Protein AF-0000000076748368 (afdb_homodimer)

Sequence (148 aa):
MGSDLGFSFEENRAELRILRNGKIVTILRGKQASEFVSKVSALSNHDQQQLMARVTGNYKRGNERLAKKHRKYRMGSDLGFSFEENRAELRILRNGKIVTILRGKQASEFVSKVSALSNHDQQQLMARVTGNYKRGNERLAKKHRKYR

Organism: NCBI:txid190893

Secondary structure (DSSP, 8-state):
------EEEEEE--EEEEEETTEEEEEE-HHHHHHHHHHHHTS-HHHHHHHHHHHHT------TTTTSTTTTT-/-----SEEEEEE--EEEEEETTEEEEEE-HHHHHHHHHHHHTS-HHHHHHHHHHHHT------TTTTSTTSS--

Foldseek 3Di:
DPDPPVDDDDDDFDWDFDDDPRHGQDIDHDPRRVVLVVVLVPDDPVVNVQVSCVVSVVHDPPPPDVVPPPPPPD/DPDPPVDDDDDDFDWDFDDDPRHGQDIDHDPRRVVLCVVLVPDDPVVNVQVSCVVSVNHDPPPPDVVPPPPPPD

Radius of gyration: 26.87 Å; Cα contacts (8 Å, |Δi|>4): 168; chains: 2; bounding box: 28×110×42 Å

Nearest PDB structures (foldseek):
  4gip-assembly1_F  TM=3.182E-01  e=3.360E+00  Simian virus 5 (strain W3)
  5hr1-assembly7_G  TM=4.303E-01  e=7.119E+00  Escherichia coli O157:H7
  4gip-assembly1_F  TM=3.236E-01  e=5.804E+00  Simian virus 5 (strain W3)

Structure (mmCIF, N/CA/C/O backbone):
data_AF-0000000076748368-model_v1
#
loop_
_entity.id
_entity.type
_entity.pdbx_description
1 polymer 'Uncharacterized protein'
#
loop_
_atom_site.group_PDB
_atom_site.id
_atom_site.type_symbol
_atom_site.label_atom_id
_atom_site.label_alt_id
_atom_site.label_comp_id
_atom_site.label_asym_id
_atom_site.label_entity_id
_atom_site.label_seq_id
_atom_site.pdbx_PDB_ins_code
_atom_site.Cartn_x
_atom_site.Cartn_y
_atom_site.Cartn_z
_atom_site.occupancy
_atom_site.B_iso_or_equiv
_atom_site.auth_seq_id
_atom_site.auth_comp_id
_atom_site.auth_asym_id
_atom_site.auth_atom_id
_atom_site.pdbx_PDB_model_num
ATOM 1 N N . MET A 1 1 ? -6.824 28.266 20.078 1 46.62 1 MET A N 1
ATOM 2 C CA . MET A 1 1 ? -7.262 26.953 19.578 1 46.62 1 MET A CA 1
ATOM 3 C C . MET A 1 1 ? -6.77 26.719 18.156 1 46.62 1 MET A C 1
ATOM 5 O O . MET A 1 1 ? -7.043 27.531 17.266 1 46.62 1 MET A O 1
ATOM 9 N N . GLY A 1 2 ? -5.582 26.172 18.016 1 56.09 2 GLY A N 1
ATOM 10 C CA . GLY A 1 2 ? -4.926 26.188 16.719 1 56.09 2 GLY A CA 1
ATOM 11 C C . GLY A 1 2 ? -5.801 25.656 15.594 1 56.09 2 GLY A C 1
ATOM 12 O O . GLY A 1 2 ? -6.602 24.734 15.812 1 56.09 2 GLY A O 1
ATOM 13 N N . SER A 1 3 ? -6.223 26.453 14.688 1 66.19 3 SER A N 1
ATOM 14 C CA . SER A 1 3 ? -7.246 26.281 13.656 1 66.19 3 SER A CA 1
ATOM 15 C C . SER A 1 3 ? -7.039 24.984 12.883 1 66.19 3 SER A C 1
ATOM 17 O O . SER A 1 3 ? -5.926 24.688 12.445 1 66.19 3 SER A O 1
ATOM 19 N N . ASP A 1 4 ? -7.844 24 13.211 1 85.62 4 ASP A N 1
ATOM 20 C CA . ASP A 1 4 ? -7.965 22.797 12.391 1 85.62 4 ASP A CA 1
ATOM 21 C C . ASP A 1 4 ? -8.109 23.156 10.914 1 85.62 4 ASP A C 1
ATOM 23 O O . ASP A 1 4 ? -9.086 23.781 10.516 1 85.62 4 ASP A O 1
ATOM 27 N N . LEU A 1 5 ? -7.121 23.062 10.141 1 92.12 5 LEU A N 1
ATOM 28 C CA . LEU A 1 5 ? -7.039 23.406 8.719 1 92.12 5 LEU A CA 1
ATOM 29 C C . LEU A 1 5 ? -7.785 22.375 7.871 1 92.12 5 LEU A C 1
ATOM 31 O O . LEU A 1 5 ? -7.906 22.547 6.656 1 92.12 5 LEU A O 1
ATOM 35 N N . GLY A 1 6 ? -8.336 21.297 8.594 1 96.19 6 GLY A N 1
ATOM 36 C CA . GLY A 1 6 ? -9.156 20.328 7.891 1 96.19 6 GLY A CA 1
ATOM 37 C C . GLY A 1 6 ? -8.344 19.203 7.277 1 96.19 6 GLY A C 1
ATOM 38 O O . GLY A 1 6 ? -8.891 18.359 6.562 1 96.19 6 GLY A O 1
ATOM 39 N N . PHE A 1 7 ? -7.012 19.234 7.641 1 97.81 7 PHE A N 1
ATOM 40 C CA . PHE A 1 7 ? -6.168 18.219 7.023 1 97.81 7 PHE A CA 1
ATOM 41 C C . PHE A 1 7 ? -6.246 16.906 7.793 1 97.81 7 PHE A C 1
ATOM 43 O O . PHE A 1 7 ? -6.383 16.906 9.016 1 97.81 7 PHE A O 1
ATOM 50 N N . SER A 1 8 ? -6.219 15.852 7.102 1 97.75 8 SER A N 1
ATOM 51 C CA . SER A 1 8 ? -6.043 14.492 7.605 1 97.75 8 SER A CA 1
ATOM 52 C C . SER A 1 8 ? -5.207 13.648 6.648 1 97.75 8 SER A C 1
ATOM 54 O O . SER A 1 8 ? -4.781 14.133 5.598 1 97.75 8 SER A O 1
ATOM 56 N N . PHE A 1 9 ? -4.84 12.477 6.996 1 98.06 9 PHE A N 1
ATOM 57 C CA . PHE A 1 9 ? -4.148 11.594 6.066 1 98.06 9 PHE A CA 1
ATOM 58 C C . PHE A 1 9 ? -4.559 10.148 6.289 1 98.06 9 PHE A C 1
ATOM 60 O O . PHE A 1 9 ? -4.996 9.781 7.383 1 98.06 9 PHE A O 1
ATOM 67 N N . GLU A 1 10 ? -4.496 9.336 5.227 1 97.75 10 GLU A N 1
ATOM 68 C CA . GLU A 1 10 ? -4.77 7.898 5.215 1 97.75 10 GLU A CA 1
ATOM 69 C C . GLU A 1 10 ? -3.566 7.113 4.699 1 97.75 10 GLU A C 1
ATOM 71 O O . GLU A 1 10 ? -2.979 7.473 3.676 1 97.75 10 GLU A O 1
ATOM 76 N N . GLU A 1 11 ? -3.225 6.156 5.527 1 96.44 11 GLU A N 1
ATOM 77 C CA . GLU A 1 11 ? -2.143 5.27 5.105 1 96.44 11 GLU A CA 1
ATOM 78 C C . GLU A 1 11 ? -2.688 3.992 4.477 1 96.44 11 GLU A C 1
ATOM 80 O O . GLU A 1 11 ? -3.455 3.262 5.109 1 96.44 11 GLU A O 1
ATOM 85 N N . ASN A 1 12 ? -2.307 3.801 3.174 1 95.19 12 ASN A N 1
ATOM 86 C CA . ASN A 1 12 ? -2.557 2.518 2.525 1 95.19 12 ASN A CA 1
ATOM 87 C C . ASN A 1 12 ? -1.294 1.661 2.475 1 95.19 12 ASN A C 1
ATOM 89 O O . ASN A 1 12 ? -0.345 1.988 1.76 1 95.19 12 ASN A O 1
ATOM 93 N N . ARG A 1 13 ? -1.359 0.622 3.154 1 94.06 13 ARG A N 1
ATOM 94 C CA . ARG A 1 13 ? -0.205 -0.269 3.219 1 94.06 13 ARG A CA 1
ATOM 95 C C . ARG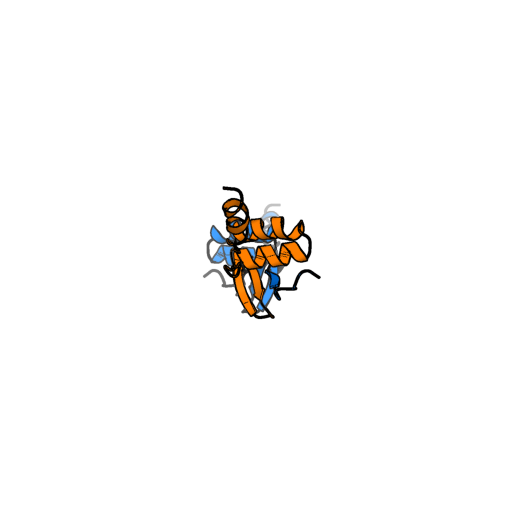 A 1 13 ? -0.084 -1.103 1.948 1 94.06 13 ARG A C 1
ATOM 97 O O . ARG A 1 13 ? -1.091 -1.436 1.319 1 94.06 13 ARG A O 1
ATOM 104 N N . ALA A 1 14 ? 1.197 -1.322 1.615 1 95.56 14 ALA A N 1
ATOM 105 C CA . ALA A 1 14 ? 1.444 -2.18 0.458 1 95.56 14 ALA A CA 1
ATOM 106 C C . ALA A 1 14 ? 0.928 -3.594 0.705 1 95.56 14 ALA A C 1
ATOM 108 O O . ALA A 1 14 ? 1.074 -4.133 1.804 1 95.56 14 ALA A O 1
ATOM 109 N N . GLU A 1 15 ? 0.273 -4.121 -0.288 1 97.06 15 GLU A N 1
ATOM 110 C CA . GLU A 1 15 ? -0.13 -5.52 -0.189 1 97.06 15 GLU A CA 1
ATOM 111 C C . GLU A 1 15 ? -0.102 -6.199 -1.554 1 97.06 15 GLU A C 1
ATOM 113 O O . GLU A 1 15 ? -0.244 -5.539 -2.586 1 97.06 15 GLU A O 1
ATOM 118 N N . LEU A 1 16 ? 0.158 -7.535 -1.547 1 98.19 16 LEU A N 1
ATOM 119 C CA . LEU A 1 16 ? 0.107 -8.391 -2.725 1 98.19 16 LEU A CA 1
ATOM 120 C C . LEU A 1 16 ? -1.069 -9.359 -2.645 1 98.19 16 LEU A C 1
ATOM 122 O O . LEU A 1 16 ? -1.189 -10.117 -1.681 1 98.19 16 LEU A O 1
ATOM 126 N N . ARG A 1 17 ? -1.961 -9.266 -3.592 1 98.56 17 ARG A N 1
ATOM 127 C CA . ARG A 1 17 ? -3.135 -10.133 -3.625 1 98.56 17 ARG A CA 1
ATOM 128 C C . ARG A 1 17 ? -2.959 -11.258 -4.641 1 98.56 17 ARG A C 1
ATOM 130 O O . ARG A 1 17 ? -2.711 -11 -5.82 1 98.56 17 ARG A O 1
ATOM 137 N N . ILE A 1 18 ? -3.043 -12.375 -4.168 1 98.56 18 ILE A N 1
ATOM 138 C CA . ILE A 1 18 ? -3.023 -13.523 -5.062 1 98.56 18 ILE A CA 1
ATOM 139 C C . ILE A 1 18 ? -4.453 -13.945 -5.395 1 98.56 18 ILE A C 1
ATOM 141 O O . ILE A 1 18 ? -5.281 -14.109 -4.496 1 98.56 18 ILE A O 1
ATOM 145 N N . LEU A 1 19 ? -4.684 -14.031 -6.641 1 98.44 19 LEU A N 1
ATOM 146 C CA . LEU A 1 19 ? -6.023 -14.359 -7.113 1 98.44 19 LEU A CA 1
ATOM 147 C C . LEU A 1 19 ? -6.047 -15.734 -7.777 1 98.44 19 LEU A C 1
ATOM 149 O O . LEU A 1 19 ? -5.059 -16.141 -8.391 1 98.44 19 LEU A O 1
ATOM 153 N N . ARG A 1 20 ? -7.082 -16.375 -7.695 1 97.19 20 ARG A N 1
ATOM 154 C CA . ARG A 1 20 ? -7.398 -17.547 -8.492 1 97.19 20 ARG A CA 1
ATOM 155 C C . ARG A 1 20 ? -8.727 -17.391 -9.211 1 97.19 20 ARG A C 1
ATOM 157 O O . ARG A 1 20 ? -9.758 -17.125 -8.586 1 97.19 20 ARG A O 1
ATOM 164 N N . ASN A 1 21 ? -8.609 -17.406 -10.617 1 97.06 21 ASN A N 1
ATOM 165 C CA . ASN A 1 21 ? -9.805 -17.219 -11.438 1 97.06 21 ASN A CA 1
ATOM 166 C C . ASN A 1 21 ? -10.516 -15.914 -11.086 1 97.06 21 ASN A C 1
ATOM 168 O O . ASN A 1 21 ? -11.742 -15.891 -10.945 1 97.06 21 ASN A O 1
ATOM 172 N N . GLY A 1 22 ? -9.68 -14.891 -10.711 1 96.69 22 GLY A N 1
ATOM 173 C CA . GLY A 1 22 ? -10.164 -13.523 -10.555 1 96.69 22 GLY A CA 1
ATOM 174 C C . GLY A 1 22 ? -10.633 -13.219 -9.148 1 96.69 22 GLY A C 1
ATOM 175 O O . GLY A 1 22 ? -11.023 -12.086 -8.852 1 96.69 22 GLY A O 1
ATOM 176 N N . LYS A 1 23 ? -10.477 -14.281 -8.281 1 97.5 23 LYS A N 1
ATOM 177 C CA . LYS A 1 23 ? -10.883 -14.102 -6.891 1 97.5 23 LYS A CA 1
ATOM 178 C C . LYS A 1 23 ? -9.672 -14.031 -5.965 1 97.5 23 LYS A C 1
ATOM 180 O O . LYS A 1 23 ? -8.727 -14.812 -6.105 1 97.5 23 LYS A O 1
ATOM 185 N N . ILE A 1 24 ? -9.719 -13.164 -5.023 1 97.75 24 ILE A N 1
ATOM 186 C CA . ILE A 1 24 ? -8.617 -13.055 -4.082 1 97.75 24 ILE A CA 1
ATOM 187 C C . ILE A 1 24 ? -8.633 -14.242 -3.123 1 97.75 24 ILE A C 1
ATOM 189 O O . ILE A 1 24 ? -9.625 -14.477 -2.432 1 97.75 24 ILE A O 1
ATOM 193 N N . VAL A 1 25 ? -7.559 -14.93 -3.086 1 97.19 25 VAL A N 1
ATOM 194 C CA . VAL A 1 25 ? -7.523 -16.125 -2.236 1 97.19 25 VAL A CA 1
ATOM 195 C C . VAL A 1 25 ? -6.523 -15.914 -1.101 1 97.19 25 VAL A C 1
ATOM 197 O O . VAL A 1 25 ? -6.648 -16.531 -0.037 1 97.19 25 VAL A O 1
ATOM 200 N N . THR A 1 26 ? -5.484 -15.047 -1.352 1 97.88 26 THR A N 1
ATOM 201 C CA . THR A 1 26 ? -4.473 -14.797 -0.333 1 97.88 26 THR A CA 1
ATOM 202 C C . THR A 1 26 ? -3.938 -13.367 -0.438 1 97.88 26 THR A C 1
ATOM 204 O O . THR A 1 26 ? -3.73 -12.859 -1.541 1 97.88 26 THR A O 1
ATOM 207 N N . ILE A 1 27 ? -3.705 -12.758 0.749 1 98.38 27 ILE A N 1
ATOM 208 C CA . ILE A 1 27 ? -3.082 -11.438 0.792 1 98.38 27 ILE A CA 1
ATOM 209 C C . ILE A 1 27 ? -1.739 -11.523 1.515 1 98.38 27 ILE A C 1
ATOM 211 O O . ILE A 1 27 ? -1.659 -12.055 2.625 1 98.38 27 ILE A O 1
ATOM 215 N N . LEU A 1 28 ? -0.703 -11.078 0.832 1 98.19 28 LEU A N 1
ATOM 216 C CA . LEU A 1 28 ? 0.629 -11.008 1.423 1 98.19 28 LEU A CA 1
ATOM 217 C C . LEU A 1 28 ? 1.015 -9.57 1.735 1 98.19 28 LEU A C 1
ATOM 219 O O . LEU A 1 28 ? 0.709 -8.656 0.961 1 98.19 28 LEU A O 1
ATOM 223 N N . ARG A 1 29 ? 1.678 -9.453 2.869 1 97.19 29 ARG A N 1
ATOM 224 C CA . ARG A 1 29 ? 2.15 -8.133 3.264 1 97.19 29 ARG A CA 1
ATOM 225 C C . ARG A 1 29 ? 3.586 -8.195 3.777 1 97.19 29 ARG A C 1
ATOM 227 O O . ARG A 1 29 ? 4.102 -9.273 4.066 1 97.19 29 ARG A O 1
ATOM 234 N N . GLY A 1 30 ? 4.227 -6.969 3.814 1 94.69 30 GLY A N 1
ATOM 235 C CA . GLY A 1 30 ? 5.551 -6.859 4.41 1 94.69 30 GLY A CA 1
ATOM 236 C C . GLY A 1 30 ? 6.57 -7.785 3.777 1 94.69 30 GLY A C 1
ATOM 237 O O . GLY A 1 30 ? 6.738 -7.793 2.557 1 94.69 30 GLY A O 1
ATOM 238 N N . LYS A 1 31 ? 7.27 -8.555 4.629 1 96.31 31 LYS A N 1
ATOM 239 C CA . LYS A 1 31 ? 8.352 -9.422 4.188 1 96.31 31 LYS A CA 1
ATOM 240 C C . LYS A 1 31 ? 7.84 -10.508 3.248 1 96.31 31 LYS A C 1
ATOM 242 O O . LYS A 1 31 ? 8.484 -10.828 2.246 1 96.31 31 LYS A O 1
ATOM 247 N N . GLN A 1 32 ? 6.66 -11.055 3.541 1 97.31 32 GLN A N 1
ATOM 248 C CA . GLN A 1 32 ? 6.09 -12.102 2.707 1 97.31 32 GLN A CA 1
ATOM 249 C C . GLN A 1 32 ? 5.809 -11.594 1.295 1 97.31 32 GLN A C 1
ATOM 251 O O . GLN A 1 32 ? 6.074 -12.297 0.315 1 97.31 32 GLN A O 1
ATOM 256 N N . ALA A 1 33 ? 5.262 -10.383 1.214 1 98.06 33 ALA A N 1
ATOM 257 C CA . ALA A 1 33 ? 4.988 -9.781 -0.089 1 98.06 33 ALA A CA 1
ATOM 258 C C . ALA A 1 33 ? 6.277 -9.547 -0.868 1 98.06 33 ALA A C 1
ATOM 260 O O . ALA A 1 33 ? 6.363 -9.875 -2.055 1 98.06 33 ALA A O 1
ATOM 261 N N . SER A 1 34 ? 7.227 -8.977 -0.127 1 96 34 SER A N 1
ATOM 262 C CA . SER A 1 34 ? 8.5 -8.664 -0.769 1 96 34 SER A CA 1
ATOM 263 C C . SER A 1 34 ? 9.188 -9.93 -1.274 1 96 34 SER A C 1
ATOM 265 O O . SER A 1 34 ? 9.734 -9.945 -2.379 1 96 34 SER A O 1
ATOM 267 N N . GLU A 1 35 ? 9.148 -10.969 -0.457 1 97.19 35 GLU A N 1
ATOM 268 C CA . GLU A 1 35 ? 9.75 -12.234 -0.852 1 97.19 35 GLU A CA 1
ATOM 269 C C . GLU A 1 35 ? 9.016 -12.852 -2.039 1 97.19 35 GLU A C 1
ATOM 271 O O . GLU A 1 35 ? 9.641 -13.375 -2.961 1 97.19 35 GLU A O 1
ATOM 276 N N . PHE A 1 36 ? 7.77 -12.781 -2.023 1 98.12 36 PHE A N 1
ATOM 277 C CA . PHE A 1 36 ? 6.973 -13.312 -3.123 1 98.12 36 PHE A CA 1
ATOM 278 C C . PHE A 1 36 ? 7.32 -12.609 -4.43 1 98.12 36 PHE A C 1
ATOM 280 O O . PHE A 1 36 ? 7.555 -13.258 -5.449 1 98.12 36 PHE A O 1
ATOM 287 N N . VAL A 1 37 ? 7.309 -11.305 -4.375 1 96.88 37 VAL A N 1
ATOM 288 C CA . VAL A 1 37 ? 7.578 -10.516 -5.57 1 96.88 37 VAL A CA 1
ATOM 289 C C . VAL A 1 37 ? 8.961 -10.867 -6.121 1 96.88 37 VAL A C 1
ATOM 291 O O . VAL A 1 37 ? 9.133 -11.023 -7.332 1 96.88 37 VAL A O 1
ATOM 294 N N . SER A 1 38 ? 9.922 -10.961 -5.23 1 96.69 38 SER A N 1
ATOM 295 C CA . SER A 1 38 ? 11.281 -11.305 -5.637 1 96.69 38 SER A CA 1
ATOM 296 C C . SER A 1 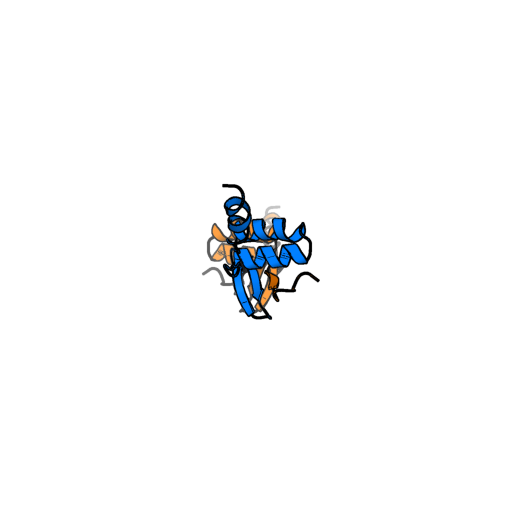38 ? 11.328 -12.672 -6.316 1 96.69 38 SER A C 1
ATOM 298 O O . SER A 1 38 ? 11.992 -12.836 -7.34 1 96.69 38 SER A O 1
ATOM 300 N N . LYS A 1 39 ? 10.539 -13.602 -5.84 1 97.25 39 LYS A N 1
ATOM 301 C CA . LYS A 1 39 ? 10.539 -14.961 -6.363 1 97.25 39 LYS A CA 1
ATOM 302 C C . LYS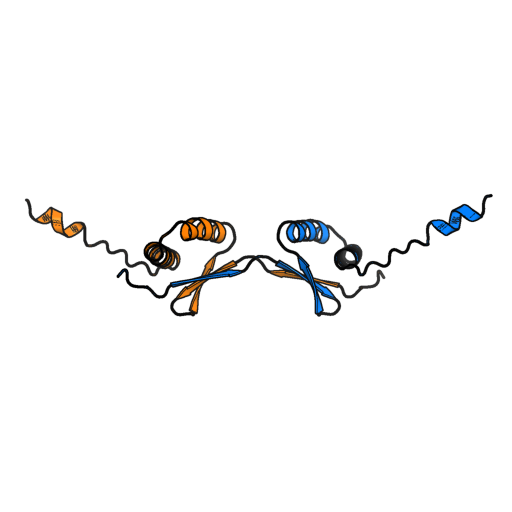 A 1 39 ? 9.766 -15.047 -7.676 1 97.25 39 LYS A C 1
ATOM 304 O O . LYS A 1 39 ? 10.258 -15.609 -8.656 1 97.25 39 LYS A O 1
ATOM 309 N N . VAL A 1 40 ? 8.633 -14.438 -7.723 1 97.38 40 VAL A N 1
ATOM 310 C CA . VAL A 1 40 ? 7.723 -14.625 -8.852 1 97.38 40 VAL A CA 1
ATOM 311 C C . VAL A 1 40 ? 8.305 -13.953 -10.094 1 97.38 40 VAL A C 1
ATOM 313 O O . VAL A 1 40 ? 8.086 -14.414 -11.219 1 97.38 40 VAL A O 1
ATOM 316 N N . SER A 1 41 ? 9.047 -12.828 -9.844 1 95.88 41 SER A N 1
ATOM 317 C CA . SER A 1 41 ? 9.586 -12.047 -10.961 1 95.88 41 SER A CA 1
ATOM 318 C C . SER A 1 41 ? 10.648 -12.836 -11.719 1 95.88 41 SER A C 1
ATOM 320 O O . SER A 1 41 ? 10.875 -12.594 -12.906 1 95.88 41 SER A O 1
ATOM 322 N N . ALA A 1 42 ? 11.25 -13.797 -11.188 1 96.81 42 ALA A N 1
ATOM 323 C CA . ALA A 1 42 ? 12.352 -14.562 -11.766 1 96.81 42 ALA A CA 1
ATOM 324 C C . ALA A 1 42 ? 11.852 -15.852 -12.406 1 96.81 42 ALA A C 1
ATOM 326 O O . ALA A 1 42 ? 12.617 -16.594 -13.016 1 96.81 42 ALA A O 1
ATOM 327 N N . LEU A 1 43 ? 10.609 -16.094 -12.336 1 96.5 43 LEU A N 1
ATOM 328 C CA . LEU A 1 43 ? 10.078 -17.406 -12.703 1 96.5 43 LEU A CA 1
ATOM 329 C C . LEU A 1 43 ? 9.383 -17.344 -14.062 1 96.5 43 LEU A C 1
ATOM 331 O O . LEU A 1 43 ? 8.891 -16.281 -14.461 1 96.5 43 LEU A O 1
ATOM 335 N N . SER A 1 44 ? 9.375 -18.547 -14.719 1 96.19 44 SER A N 1
ATOM 336 C CA . SER A 1 44 ? 8.539 -18.719 -15.898 1 96.19 44 SER A CA 1
ATOM 337 C C . SER A 1 44 ? 7.059 -18.703 -15.539 1 96.19 44 SER A C 1
ATOM 339 O O . SER A 1 44 ? 6.699 -18.859 -14.375 1 96.19 44 SER A O 1
ATOM 341 N N . ASN A 1 45 ? 6.27 -18.5 -16.531 1 95 45 ASN A N 1
ATOM 342 C CA . ASN A 1 45 ? 4.828 -18.5 -16.297 1 95 45 ASN A CA 1
ATOM 343 C C . ASN A 1 45 ? 4.367 -19.75 -15.578 1 95 45 ASN A C 1
ATOM 345 O O . ASN A 1 45 ? 3.564 -19.688 -14.648 1 95 45 ASN A O 1
ATOM 349 N N . HIS A 1 46 ? 4.926 -20.859 -16.062 1 94.56 46 HIS A N 1
ATOM 350 C CA . HIS A 1 46 ? 4.562 -22.141 -15.453 1 94.56 46 HIS A CA 1
ATOM 351 C C . HIS A 1 46 ? 4.969 -22.188 -13.984 1 94.56 46 HIS A C 1
ATOM 353 O O . HIS A 1 46 ? 4.172 -22.578 -13.133 1 94.56 46 HIS A O 1
ATOM 359 N N . ASP A 1 47 ? 6.117 -21.734 -13.68 1 95.94 47 ASP A N 1
ATOM 360 C CA . ASP A 1 47 ? 6.641 -21.766 -12.32 1 95.94 47 ASP A CA 1
ATOM 361 C C . ASP A 1 47 ? 5.941 -20.75 -11.43 1 95.94 47 ASP A C 1
ATOM 363 O O . ASP A 1 47 ? 5.77 -20.969 -10.227 1 95.94 47 ASP A O 1
ATOM 367 N N . GLN A 1 48 ? 5.512 -19.625 -12 1 97.62 48 GLN A N 1
ATOM 368 C CA . GLN A 1 48 ? 4.715 -18.641 -11.273 1 97.62 48 GLN A CA 1
ATOM 369 C C . GLN A 1 48 ? 3.4 -19.25 -10.781 1 97.62 48 GLN A C 1
ATOM 371 O O . GLN A 1 48 ? 3.006 -19.047 -9.633 1 97.62 48 GLN A O 1
ATOM 376 N N . GLN A 1 49 ? 2.812 -19.984 -11.703 1 96.69 49 GLN A N 1
ATOM 377 C CA . GLN A 1 49 ? 1.562 -20.656 -11.359 1 96.69 49 GLN A CA 1
ATOM 378 C C . GLN A 1 49 ? 1.76 -21.641 -10.203 1 96.69 49 GLN A C 1
ATOM 380 O O . GLN A 1 49 ? 0.957 -21.672 -9.273 1 96.69 49 GLN A O 1
ATOM 385 N N . GLN A 1 50 ? 2.869 -22.359 -10.211 1 95.38 50 GLN A N 1
ATOM 386 C CA . GLN A 1 50 ? 3.164 -23.328 -9.164 1 95.38 50 GLN A CA 1
ATOM 387 C C . GLN A 1 50 ? 3.473 -22.641 -7.84 1 95.38 50 GLN A C 1
ATOM 389 O O . GLN A 1 50 ? 3.035 -23.094 -6.781 1 95.38 50 GLN A O 1
ATOM 394 N N . LEU A 1 51 ? 4.203 -21.578 -7.91 1 97 51 LEU A N 1
ATOM 395 C CA . LEU A 1 51 ? 4.516 -20.828 -6.699 1 97 51 LEU A CA 1
ATOM 396 C C . LEU A 1 51 ? 3.242 -20.328 -6.023 1 97 51 LEU A C 1
ATOM 398 O O . LEU A 1 51 ? 3.076 -20.484 -4.812 1 97 51 LEU A O 1
ATOM 402 N N . MET A 1 52 ? 2.383 -19.812 -6.766 1 97.69 52 MET A N 1
ATOM 403 C CA . MET A 1 52 ? 1.146 -19.281 -6.211 1 97.69 52 MET A CA 1
ATOM 404 C C . MET A 1 52 ? 0.264 -20.391 -5.656 1 97.69 52 MET A C 1
ATOM 406 O O . MET A 1 52 ? -0.394 -20.219 -4.629 1 97.69 52 MET A O 1
ATOM 410 N N . ALA A 1 53 ? 0.3 -21.469 -6.344 1 96.94 53 ALA A N 1
ATOM 411 C CA . ALA A 1 53 ? -0.428 -22.625 -5.812 1 96.94 53 ALA A CA 1
ATOM 412 C C . ALA A 1 53 ? 0.106 -23.031 -4.441 1 96.94 53 ALA A C 1
ATOM 414 O O . ALA A 1 53 ? -0.669 -23.297 -3.521 1 96.94 53 ALA A O 1
ATOM 415 N N . ARG A 1 54 ? 1.373 -22.969 -4.289 1 95.62 54 ARG A N 1
ATOM 416 C CA . ARG A 1 54 ? 2.006 -23.359 -3.035 1 95.62 54 ARG A CA 1
ATOM 417 C C . ARG A 1 54 ? 1.711 -22.344 -1.935 1 95.62 54 ARG A C 1
ATOM 419 O O . ARG A 1 54 ? 1.361 -22.719 -0.814 1 95.62 54 ARG A O 1
ATOM 426 N N . VAL A 1 55 ? 1.806 -21.094 -2.266 1 96.38 55 VAL A N 1
ATOM 427 C CA . VAL A 1 55 ? 1.632 -20 -1.299 1 96.38 55 VAL A CA 1
ATOM 428 C C . VAL A 1 55 ? 0.2 -20.016 -0.771 1 96.38 55 VAL A C 1
ATOM 430 O O . VAL A 1 55 ? -0.036 -19.719 0.406 1 96.38 55 VAL A O 1
ATOM 433 N N . THR A 1 56 ? -0.72 -20.406 -1.633 1 96.25 56 THR A N 1
ATOM 434 C CA . THR A 1 56 ? -2.129 -20.359 -1.255 1 96.25 56 THR A CA 1
ATOM 435 C C . THR A 1 56 ? -2.584 -21.703 -0.681 1 96.25 56 THR A C 1
ATOM 437 O O . THR A 1 56 ? -3.715 -21.812 -0.203 1 96.25 56 THR A O 1
ATOM 440 N N . GLY A 1 57 ? -1.733 -22.625 -0.592 1 93 57 GLY A N 1
ATOM 441 C CA . GLY A 1 57 ? -2.074 -23.922 -0.027 1 93 57 GLY A CA 1
ATOM 442 C C . GLY A 1 57 ? -2.836 -24.812 -0.992 1 93 57 GLY A C 1
ATOM 443 O O . GLY A 1 57 ? -3.543 -25.734 -0.572 1 93 57 GLY A O 1
ATOM 444 N N . ASN A 1 58 ? -2.852 -24.438 -2.262 1 82.5 58 ASN A N 1
ATOM 445 C CA . ASN A 1 58 ? -3.541 -25.219 -3.283 1 82.5 58 ASN A CA 1
ATOM 446 C C . ASN A 1 58 ? -2.572 -26.109 -4.047 1 82.5 58 ASN A C 1
ATOM 448 O O . ASN A 1 58 ? -2.723 -26.312 -5.258 1 82.5 58 ASN A O 1
ATOM 452 N N . TYR A 1 59 ? -1.491 -26.312 -3.371 1 80.88 59 TYR A N 1
ATOM 453 C CA . TYR A 1 59 ? -0.492 -27.156 -4.023 1 80.88 59 TYR A CA 1
ATOM 454 C C . TYR A 1 59 ? -0.661 -28.625 -3.619 1 80.88 59 TYR A C 1
ATOM 456 O O . TYR A 1 59 ? -0.792 -28.922 -2.434 1 80.88 59 TYR A O 1
ATOM 464 N N . LYS A 1 60 ? -1.204 -29.516 -4.523 1 67.38 60 LYS A N 1
ATOM 465 C CA . LYS A 1 60 ? -1.311 -30.938 -4.25 1 67.38 60 LYS A CA 1
ATOM 466 C C . LYS A 1 60 ? 0.066 -31.594 -4.219 1 67.38 60 LYS A C 1
ATOM 468 O O . LYS A 1 60 ? 0.865 -31.422 -5.141 1 67.38 60 LYS A O 1
ATOM 473 N N . ARG A 1 61 ? 0.604 -31.719 -3.08 1 57.31 61 ARG A N 1
ATOM 474 C CA . ARG A 1 61 ? 1.87 -32.438 -2.938 1 57.31 61 ARG A CA 1
ATOM 475 C C . ARG A 1 61 ? 1.821 -33.781 -3.643 1 57.31 61 ARG A C 1
ATOM 477 O O . ARG A 1 61 ? 0.872 -34.531 -3.461 1 57.31 61 ARG A O 1
ATOM 484 N N . GLY A 1 62 ? 1.851 -33.812 -4.863 1 43.5 62 GLY A N 1
ATOM 485 C CA . GLY A 1 62 ? 2.004 -35.125 -5.426 1 43.5 62 GLY A CA 1
ATOM 486 C C . GLY A 1 62 ? 3.104 -35.938 -4.758 1 43.5 62 GLY A C 1
ATOM 487 O O . GLY A 1 62 ? 4.289 -35.656 -4.926 1 43.5 62 GLY A O 1
ATOM 488 N N . ASN A 1 63 ? 2.867 -36.281 -3.582 1 44.59 63 ASN A N 1
ATOM 489 C CA . ASN A 1 63 ? 3.748 -37.25 -2.957 1 44.59 63 ASN A CA 1
ATOM 490 C C . ASN A 1 63 ? 4.273 -38.25 -3.973 1 44.59 63 ASN A C 1
ATOM 492 O O . ASN A 1 63 ? 5.285 -38.938 -3.732 1 44.59 63 ASN A O 1
ATOM 496 N N . GLU A 1 64 ? 3.318 -38.719 -4.809 1 45.12 64 GLU A N 1
ATOM 497 C CA . GLU A 1 64 ? 3.307 -40.156 -5 1 45.12 64 GLU A CA 1
ATOM 498 C C . GLU A 1 64 ? 4.434 -40.625 -5.926 1 45.12 64 GLU A C 1
ATOM 500 O O . GLU A 1 64 ? 4.52 -41.781 -6.289 1 45.12 64 GLU A O 1
ATOM 505 N N . ARG A 1 65 ? 4.984 -39.688 -6.559 1 45.56 65 ARG A N 1
ATOM 506 C CA . ARG A 1 65 ? 5.723 -40.344 -7.633 1 45.56 65 ARG A CA 1
ATOM 507 C C . ARG A 1 65 ? 6.957 -41.062 -7.09 1 45.56 65 ARG A C 1
ATOM 509 O O . ARG A 1 65 ? 7.559 -41.875 -7.785 1 45.56 65 ARG A O 1
ATOM 516 N N . LEU A 1 66 ? 7.551 -40.469 -6.09 1 44.72 66 LEU A N 1
ATOM 517 C CA . LEU A 1 66 ? 8.852 -41.062 -5.824 1 44.72 66 LEU A CA 1
ATOM 518 C C . LEU A 1 66 ? 8.68 -42.469 -5.254 1 44.72 66 LEU A C 1
ATOM 520 O O . LEU A 1 66 ? 9.672 -43.156 -4.984 1 44.72 66 LEU A O 1
ATOM 524 N N . ALA A 1 67 ? 7.434 -42.719 -4.715 1 46.12 67 ALA A N 1
ATOM 525 C CA . ALA A 1 67 ? 7.336 -44.031 -4.043 1 46.12 67 ALA A CA 1
ATOM 526 C C . ALA A 1 67 ? 7.383 -45.156 -5.051 1 46.12 67 ALA A C 1
ATOM 528 O O . ALA A 1 67 ? 7.422 -46.344 -4.664 1 46.12 67 ALA A O 1
ATOM 529 N N . LYS A 1 68 ? 7.043 -44.906 -6.285 1 45.59 68 LYS A N 1
ATOM 530 C CA . LYS A 1 68 ? 6.859 -46.062 -7.148 1 45.59 68 LYS A CA 1
ATOM 531 C C . LYS A 1 68 ? 8.188 -46.781 -7.398 1 45.59 68 LYS A C 1
ATOM 533 O O . LYS A 1 68 ? 8.203 -47.938 -7.809 1 45.59 68 LYS A O 1
ATOM 538 N N . LYS A 1 69 ? 9.242 -46.125 -7.555 1 44 69 LYS A N 1
ATOM 539 C CA . LYS A 1 69 ? 10.32 -46.812 -8.258 1 44 69 LYS A CA 1
ATOM 540 C C . LYS A 1 69 ? 11.031 -47.812 -7.336 1 44 69 LYS A C 1
ATOM 542 O O . LYS A 1 69 ? 11.969 -48.5 -7.754 1 44 69 LYS A O 1
ATOM 547 N N . HIS A 1 70 ? 10.93 -47.5 -6.027 1 47.94 70 HIS A N 1
ATOM 548 C CA . HIS A 1 70 ? 11.836 -48.281 -5.207 1 47.94 70 HIS A CA 1
ATOM 549 C C . HIS A 1 70 ? 11.328 -49.719 -5.047 1 47.94 70 HIS A C 1
ATOM 551 O O . HIS A 1 70 ? 11.93 -50.531 -4.32 1 47.94 70 HIS A O 1
ATOM 557 N N . ARG A 1 71 ? 9.922 -50.062 -5.352 1 43.72 71 ARG A N 1
ATOM 558 C CA . ARG A 1 71 ? 9.469 -51.375 -4.988 1 43.72 71 ARG A CA 1
ATOM 559 C C . ARG A 1 71 ? 10.164 -52.438 -5.832 1 43.72 71 ARG A C 1
ATOM 561 O O . ARG A 1 71 ? 9.961 -53.656 -5.621 1 43.72 71 ARG A O 1
ATOM 568 N N . LYS A 1 72 ?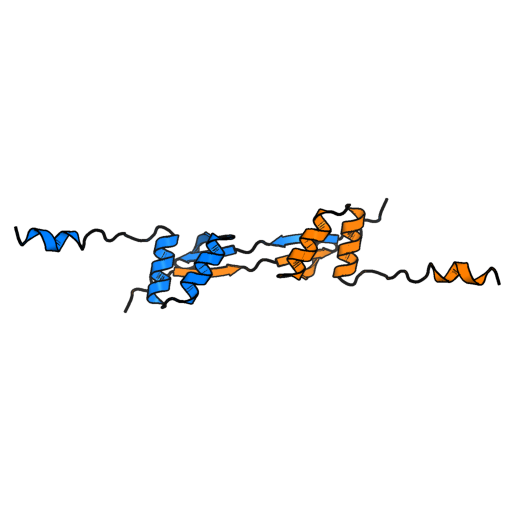 10.539 -52.062 -7.047 1 41.44 72 LYS A N 1
ATOM 569 C CA . LYS A 1 72 ? 10.773 -53.219 -7.898 1 41.44 72 LYS A CA 1
ATOM 570 C C . LYS A 1 72 ? 12.008 -53.969 -7.438 1 41.44 72 LYS A C 1
ATOM 572 O O . LYS A 1 72 ? 12.289 -55.062 -7.945 1 41.44 72 LYS A O 1
ATOM 577 N N . TYR A 1 73 ? 13.062 -53.281 -6.953 1 46.16 73 TYR A N 1
ATOM 578 C CA . TYR A 1 73 ? 14.289 -54.062 -7.012 1 46.16 73 TYR A CA 1
ATOM 579 C C . TYR A 1 73 ? 14.328 -55.094 -5.906 1 46.16 73 TYR A C 1
ATOM 581 O O . TYR A 1 73 ? 15.062 -56.094 -6 1 46.16 73 TYR A O 1
ATOM 589 N N . ARG A 1 74 ? 13.516 -54.812 -4.887 1 36.16 74 ARG A N 1
ATOM 590 C CA . ARG A 1 74 ? 13.867 -55.844 -3.914 1 36.16 74 ARG A CA 1
ATOM 591 C C . ARG A 1 74 ? 13.297 -57.219 -4.316 1 36.16 74 ARG A C 1
ATOM 593 O O . ARG A 1 74 ? 12.18 -57.281 -4.836 1 36.16 74 ARG A O 1
ATOM 600 N N . MET B 1 1 ? 1.785 -28.359 -22.266 1 46.66 1 MET B N 1
ATOM 601 C CA . MET B 1 1 ? 1.363 -26.984 -22.062 1 46.66 1 MET B CA 1
ATOM 602 C C . MET B 1 1 ? 1.036 -26.719 -20.594 1 46.66 1 MET B C 1
ATOM 604 O O . MET B 1 1 ? 0.214 -27.438 -20.016 1 46.66 1 MET B O 1
ATOM 608 N N . GLY B 1 2 ? 2.014 -26.344 -19.828 1 56 2 GLY B N 1
ATOM 609 C CA . GLY B 1 2 ? 1.874 -26.359 -18.375 1 56 2 GLY B CA 1
ATOM 610 C C . GLY B 1 2 ? 0.613 -25.672 -17.891 1 56 2 GLY B C 1
ATOM 611 O O . GLY B 1 2 ? 0.192 -24.656 -18.453 1 56 2 GLY B O 1
ATOM 612 N N . SER B 1 3 ? -0.334 -26.391 -17.391 1 66.19 3 SER B N 1
ATOM 613 C CA . SER B 1 3 ? -1.724 -26.062 -17.078 1 66.19 3 SER B CA 1
ATOM 614 C C . SER B 1 3 ? -1.825 -24.781 -16.281 1 66.19 3 SER B C 1
ATOM 616 O O . SER B 1 3 ? -1.098 -24.594 -15.297 1 66.19 3 SER B O 1
ATOM 618 N N . ASP B 1 4 ? -2.174 -23.703 -16.953 1 85.56 4 ASP B N 1
ATOM 619 C CA . ASP B 1 4 ? -2.584 -22.469 -16.281 1 85.56 4 ASP B CA 1
ATOM 620 C C . ASP B 1 4 ? -3.557 -22.75 -15.141 1 85.56 4 ASP B C 1
ATOM 622 O O . ASP B 1 4 ? -4.66 -23.25 -15.367 1 85.56 4 ASP B O 1
ATOM 626 N N . LEU B 1 5 ? -3.162 -22.766 -13.945 1 92.06 5 LEU B N 1
ATOM 627 C CA . LEU B 1 5 ? -3.914 -23.078 -12.734 1 92.06 5 LEU B CA 1
ATOM 628 C C . LEU B 1 5 ? -4.867 -21.938 -12.391 1 92.06 5 LEU B C 1
ATOM 630 O O . LEU B 1 5 ? -5.648 -22.047 -11.445 1 92.06 5 LEU B O 1
ATOM 634 N N . GLY B 1 6 ? -4.785 -20.828 -13.25 1 96.12 6 GLY B N 1
ATOM 635 C CA . GLY B 1 6 ? -5.723 -19.734 -13.062 1 96.12 6 GLY B CA 1
ATOM 636 C C . GLY B 1 6 ? -5.238 -18.688 -12.078 1 96.12 6 GLY B C 1
ATOM 637 O O . GLY B 1 6 ? -5.973 -17.766 -11.742 1 96.12 6 GLY B O 1
ATOM 638 N N . PHE B 1 7 ? -3.938 -18.906 -11.656 1 97.81 7 PHE B N 1
ATOM 639 C CA . PHE B 1 7 ? -3.443 -17.984 -10.641 1 97.81 7 PHE B CA 1
ATOM 640 C C . PHE B 1 7 ? -2.924 -16.703 -11.289 1 97.81 7 PHE B C 1
ATOM 642 O O . PHE B 1 7 ? -2.373 -16.734 -12.391 1 97.81 7 PHE B O 1
ATOM 649 N N . SER B 1 8 ? -3.145 -15.633 -10.656 1 97.75 8 SER B N 1
ATOM 650 C CA . SER B 1 8 ? -2.555 -14.328 -10.938 1 97.75 8 SER B CA 1
ATOM 651 C C . SER B 1 8 ? -2.275 -13.562 -9.648 1 97.75 8 SER B C 1
ATOM 653 O O . SER B 1 8 ? -2.561 -14.047 -8.555 1 97.75 8 SER B O 1
ATOM 655 N N . PHE B 1 9 ? -1.627 -12.469 -9.703 1 98.06 9 PHE B N 1
ATOM 656 C CA . PHE B 1 9 ? -1.447 -11.641 -8.508 1 98.06 9 PHE B CA 1
ATOM 657 C C . PHE B 1 9 ? -1.48 -10.164 -8.867 1 98.06 9 PHE B C 1
ATOM 659 O O . PHE B 1 9 ? -1.204 -9.789 -10.008 1 98.06 9 PHE B O 1
ATOM 666 N N . GLU B 1 10 ? -1.902 -9.312 -7.918 1 97.75 10 GLU B N 1
ATOM 667 C CA . GLU B 1 10 ? -1.951 -7.859 -8 1 97.75 10 GLU B CA 1
ATOM 668 C C . GLU B 1 10 ? -1.134 -7.215 -6.887 1 97.75 10 GLU B C 1
ATOM 670 O O . GLU B 1 10 ? -1.241 -7.605 -5.723 1 97.75 10 GLU B O 1
ATOM 675 N N . GLU B 1 11 ? -0.288 -6.332 -7.355 1 96.44 11 GLU B N 1
ATOM 676 C CA . GLU B 1 11 ? 0.497 -5.578 -6.383 1 96.44 11 GLU B CA 1
ATOM 677 C C . GLU B 1 11 ? -0.136 -4.219 -6.098 1 96.44 11 GLU B C 1
ATOM 679 O O . GLU B 1 11 ? -0.345 -3.422 -7.016 1 96.44 11 GLU B O 1
ATOM 684 N N . ASN B 1 12 ? -0.504 -4.023 -4.805 1 95.12 12 ASN B N 1
ATOM 685 C CA . ASN B 1 12 ? -0.902 -2.699 -4.344 1 95.12 12 ASN B CA 1
ATOM 686 C C . ASN B 1 12 ? 0.229 -2.002 -3.594 1 95.12 12 ASN B C 1
ATOM 688 O O . ASN B 1 12 ? 0.607 -2.422 -2.5 1 95.12 12 ASN B O 1
ATOM 692 N N . ARG B 1 13 ? 0.667 -0.999 -4.16 1 94 13 ARG B N 1
ATOM 693 C CA . ARG B 1 13 ? 1.775 -0.259 -3.564 1 94 13 ARG B CA 1
ATOM 694 C C . ARG B 1 13 ? 1.299 0.594 -2.393 1 94 13 ARG B C 1
ATOM 696 O O . ARG B 1 13 ? 0.164 1.075 -2.391 1 94 13 ARG B O 1
ATOM 703 N N . ALA B 1 14 ? 2.213 0.667 -1.43 1 95.62 14 ALA B N 1
ATOM 704 C CA . ALA B 1 14 ? 1.907 1.527 -0.29 1 95.62 14 ALA B CA 1
ATOM 705 C C . ALA B 1 14 ? 1.788 2.986 -0.72 1 95.62 14 ALA B C 1
ATOM 707 O O . ALA B 1 14 ? 2.57 3.463 -1.546 1 95.62 14 ALA B O 1
ATOM 708 N N . GLU B 1 15 ? 0.786 3.623 -0.201 1 97.12 15 GLU B N 1
ATOM 709 C CA . GLU B 1 15 ? 0.682 5.059 -0.448 1 97.12 15 GLU B CA 1
ATOM 710 C C . GLU B 1 15 ? 0.049 5.777 0.739 1 97.12 15 GLU B C 1
ATOM 712 O O . GLU B 1 15 ? -0.711 5.18 1.502 1 97.12 15 GLU B O 1
ATOM 717 N N . LEU B 1 16 ? 0.426 7.059 0.927 1 98.25 16 LEU B N 1
ATOM 718 C CA . LEU B 1 16 ? -0.146 7.957 1.924 1 98.25 16 LEU B CA 1
ATOM 719 C C . LEU B 1 16 ? -0.955 9.062 1.257 1 98.25 16 LEU B C 1
ATOM 721 O O . LEU B 1 16 ? -0.433 9.797 0.414 1 98.25 16 LEU B O 1
ATOM 725 N N . ARG B 1 17 ? -2.213 9.133 1.567 1 98.56 17 ARG B N 1
ATOM 726 C CA . ARG B 1 17 ? -3.098 10.141 0.991 1 98.56 17 ARG B CA 1
ATOM 727 C C . ARG B 1 17 ? -3.363 11.266 1.981 1 98.56 17 ARG B C 1
ATOM 729 O O . ARG B 1 17 ? -3.83 11.023 3.096 1 98.56 17 ARG B O 1
ATOM 736 N N . ILE B 1 18 ? -3.027 12.367 1.585 1 98.56 18 ILE B N 1
ATOM 737 C CA . ILE B 1 18 ? -3.354 13.531 2.393 1 98.56 18 ILE B CA 1
ATOM 738 C C . ILE B 1 18 ? -4.668 14.141 1.909 1 98.56 18 ILE B C 1
ATOM 740 O O . ILE B 1 18 ? -4.848 14.375 0.711 1 98.56 18 ILE B O 1
ATOM 744 N N . LEU B 1 19 ? -5.535 14.305 2.82 1 98.5 19 LEU B N 1
ATOM 745 C CA . LEU B 1 19 ? -6.867 14.812 2.506 1 98.5 19 LEU B CA 1
ATOM 746 C C . LEU B 1 19 ? -7.074 16.203 3.098 1 98.5 19 LEU B C 1
ATOM 748 O O . LEU B 1 19 ? -6.535 16.516 4.164 1 98.5 19 LEU B O 1
ATOM 752 N N . ARG B 1 20 ? -7.793 16.953 2.498 1 97.25 20 ARG B N 1
ATOM 753 C CA . ARG B 1 20 ? -8.336 18.203 3.029 1 97.25 20 ARG B CA 1
ATOM 754 C C . ARG B 1 20 ? -9.859 18.219 2.914 1 97.25 20 ARG B C 1
ATOM 756 O O . ARG B 1 20 ? -10.406 18.062 1.821 1 97.25 20 ARG B O 1
ATOM 763 N N . ASN B 1 21 ? -10.523 18.297 4.164 1 97.06 21 ASN B N 1
ATOM 764 C CA . ASN B 1 21 ? -11.984 18.281 4.203 1 97.06 21 ASN B CA 1
ATOM 765 C C . ASN B 1 21 ? -12.547 17.062 3.479 1 97.06 21 ASN B C 1
ATOM 767 O O . ASN B 1 21 ? -13.492 17.172 2.693 1 97.06 21 ASN B O 1
ATOM 771 N N . GLY B 1 22 ? -11.773 15.938 3.566 1 96.75 22 GLY B N 1
ATOM 772 C CA . GLY B 1 22 ? -12.258 14.641 3.121 1 96.75 22 GLY B CA 1
ATOM 773 C C . GLY B 1 22 ? -11.922 14.344 1.671 1 96.75 22 GLY B C 1
ATOM 774 O O . GLY B 1 22 ? -12.219 13.258 1.169 1 96.75 22 GLY B O 1
ATOM 775 N N . LYS B 1 23 ? -11.188 15.328 1.069 1 97.56 23 LYS B N 1
ATOM 776 C CA . LYS B 1 23 ? -10.789 15.148 -0.326 1 97.56 23 LYS B CA 1
ATOM 777 C C . LYS B 1 23 ? -9.289 14.891 -0.446 1 97.56 23 LYS B C 1
ATOM 779 O O . LYS B 1 23 ? -8.492 15.555 0.214 1 97.56 23 LYS B O 1
ATOM 784 N N . ILE B 1 24 ? -8.945 14.016 -1.308 1 97.81 24 ILE B N 1
ATOM 785 C CA . ILE B 1 24 ? -7.527 13.734 -1.506 1 97.81 24 ILE B CA 1
ATOM 786 C C . ILE B 1 24 ? -6.875 14.883 -2.273 1 97.81 24 ILE B C 1
ATOM 788 O O . ILE B 1 24 ? -7.301 15.219 -3.381 1 97.81 24 ILE B O 1
ATOM 792 N N . VAL B 1 25 ? -5.859 15.43 -1.689 1 97.25 25 VAL B N 1
ATOM 793 C CA . VAL B 1 25 ? -5.223 16.578 -2.336 1 97.25 25 VAL B CA 1
ATOM 794 C C . VAL B 1 25 ? -3.799 16.203 -2.752 1 97.25 25 VAL B C 1
ATOM 796 O O . VAL B 1 25 ? -3.248 16.797 -3.686 1 97.25 25 VAL B O 1
ATOM 799 N N . THR B 1 26 ? -3.186 15.211 -2.002 1 97.94 26 THR B N 1
ATOM 800 C CA . THR B 1 26 ? -1.822 14.805 -2.316 1 97.94 26 THR B CA 1
ATOM 801 C C . THR B 1 26 ? -1.615 13.328 -1.994 1 97.94 26 THR B C 1
ATOM 803 O O . THR B 1 26 ? -2.107 12.828 -0.978 1 97.94 26 THR B O 1
ATOM 806 N N . ILE B 1 27 ? -0.85 12.648 -2.885 1 98.44 27 ILE B N 1
ATOM 807 C CA . ILE B 1 27 ? -0.473 11.258 -2.633 1 98.44 27 ILE B CA 1
ATOM 808 C C . ILE B 1 27 ? 1.044 11.156 -2.502 1 98.44 27 ILE B C 1
ATOM 810 O O . ILE B 1 27 ? 1.783 11.633 -3.367 1 98.44 27 ILE B O 1
ATOM 814 N N . LEU B 1 28 ? 1.465 10.594 -1.377 1 98.19 28 LEU B N 1
ATOM 815 C CA . LEU B 1 28 ? 2.883 10.344 -1.148 1 98.19 28 LEU B CA 1
ATOM 816 C C . LEU B 1 28 ? 3.193 8.852 -1.26 1 98.19 28 LEU B C 1
ATOM 818 O O . LEU B 1 28 ? 2.404 8.016 -0.816 1 98.19 28 LEU B O 1
ATOM 822 N N . ARG B 1 29 ? 4.348 8.617 -1.859 1 97.25 29 ARG B N 1
ATOM 823 C CA . ARG B 1 29 ? 4.789 7.234 -1.989 1 97.25 29 ARG B CA 1
ATOM 824 C C . ARG B 1 29 ? 6.27 7.098 -1.641 1 97.25 29 ARG B C 1
ATOM 826 O O . ARG B 1 29 ? 6.988 8.094 -1.565 1 97.25 29 ARG B O 1
ATOM 833 N N . GLY B 1 30 ? 6.676 5.805 -1.361 1 94.75 30 GLY B N 1
ATOM 834 C CA . GLY B 1 30 ? 8.086 5.512 -1.151 1 94.75 30 GLY B CA 1
ATOM 835 C C . GLY B 1 30 ? 8.703 6.328 -0.034 1 94.75 30 GLY B C 1
ATOM 836 O O . GLY B 1 30 ? 8.188 6.355 1.084 1 94.75 30 GLY B O 1
ATOM 837 N N . LYS B 1 31 ? 9.836 6.969 -0.338 1 96.38 31 LYS B N 1
ATOM 838 C CA . LYS B 1 31 ? 10.609 7.715 0.649 1 96.38 31 LYS B CA 1
ATOM 839 C C . LYS B 1 31 ? 9.805 8.891 1.205 1 96.38 31 LYS B C 1
ATOM 841 O O . LYS B 1 31 ? 9.836 9.156 2.408 1 96.38 31 LYS B O 1
ATOM 846 N N . GLN B 1 32 ? 9.055 9.555 0.327 1 97.31 32 GLN B N 1
ATOM 847 C CA . GLN B 1 32 ? 8.258 10.703 0.76 1 97.31 32 GLN B CA 1
ATOM 848 C C . GLN B 1 32 ? 7.203 10.281 1.775 1 97.31 32 GLN B C 1
ATOM 850 O O . GLN B 1 32 ? 6.977 10.977 2.77 1 97.31 32 GLN B O 1
ATOM 855 N N . ALA B 1 33 ? 6.562 9.148 1.513 1 98.06 33 ALA B N 1
ATOM 856 C CA . ALA B 1 33 ? 5.555 8.633 2.434 1 98.06 33 ALA B CA 1
ATOM 857 C C . ALA B 1 33 ? 6.176 8.266 3.779 1 98.06 33 ALA B C 1
ATOM 859 O O . ALA B 1 33 ? 5.645 8.625 4.832 1 98.06 33 ALA B O 1
ATOM 860 N N . SER B 1 34 ? 7.289 7.562 3.646 1 96 34 SER B N 1
ATOM 861 C CA . SER B 1 34 ? 7.961 7.121 4.863 1 96 34 SER B CA 1
ATOM 862 C C . SER B 1 34 ? 8.414 8.305 5.707 1 96 34 SER B C 1
ATOM 864 O O . SER B 1 34 ? 8.273 8.297 6.934 1 96 34 SER B O 1
ATOM 866 N N . GLU B 1 35 ? 8.961 9.312 5.039 1 97.25 35 GLU B N 1
ATOM 867 C CA . GLU B 1 35 ? 9.398 10.516 5.742 1 97.25 35 GLU B CA 1
ATOM 868 C C . GLU B 1 35 ? 8.219 11.258 6.363 1 97.25 35 GLU B C 1
ATOM 870 O O . GLU B 1 35 ? 8.305 11.734 7.496 1 97.25 35 GLU B O 1
ATOM 875 N N . PHE B 1 36 ? 7.18 11.344 5.676 1 98.19 36 PHE B N 1
ATOM 876 C CA . PHE B 1 36 ? 5.984 12.008 6.188 1 98.19 36 PHE B CA 1
ATOM 877 C C . PHE B 1 36 ? 5.477 11.312 7.445 1 98.19 36 PHE B C 1
ATOM 879 O O . PHE B 1 36 ? 5.199 11.969 8.453 1 98.19 36 PHE B O 1
ATOM 886 N N . VAL B 1 37 ? 5.336 10.008 7.352 1 96.94 37 VAL B N 1
ATOM 887 C CA . VAL B 1 37 ? 4.816 9.234 8.477 1 96.94 37 VAL B CA 1
ATOM 888 C C . VAL B 1 37 ? 5.711 9.438 9.695 1 96.94 37 VAL B C 1
ATOM 890 O O . VAL B 1 37 ? 5.215 9.609 10.812 1 96.94 37 VAL B O 1
ATOM 893 N N . SER B 1 38 ? 7.016 9.383 9.469 1 96.69 38 SER B N 1
ATOM 894 C CA . SER B 1 38 ? 7.965 9.562 10.562 1 96.69 38 SER B CA 1
ATOM 895 C C . SER B 1 38 ? 7.805 10.938 11.211 1 96.69 38 SER B C 1
ATOM 897 O O . SER B 1 38 ? 7.832 11.055 12.438 1 96.69 38 SER B O 1
ATOM 899 N N . LYS B 1 39 ? 7.516 11.938 10.422 1 97.31 39 LYS B N 1
ATOM 900 C CA . LYS B 1 39 ? 7.402 1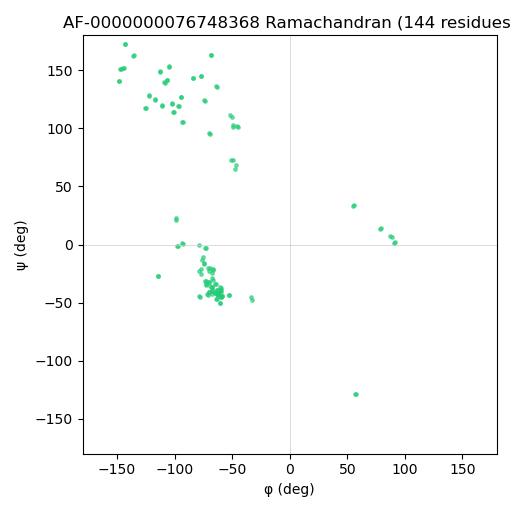3.305 10.914 1 97.31 39 LYS B CA 1
ATOM 901 C C . LYS B 1 39 ? 6.059 13.531 11.594 1 97.31 39 LYS B C 1
ATOM 903 O O . LYS B 1 39 ? 6.008 14.055 12.711 1 97.31 39 LYS B O 1
ATOM 908 N N . VAL B 1 40 ? 5.016 13.07 10.992 1 97.44 40 VAL B N 1
ATOM 909 C CA . VAL B 1 40 ? 3.674 13.406 11.453 1 97.44 40 VAL B CA 1
ATOM 910 C C . VAL B 1 40 ? 3.396 12.711 12.781 1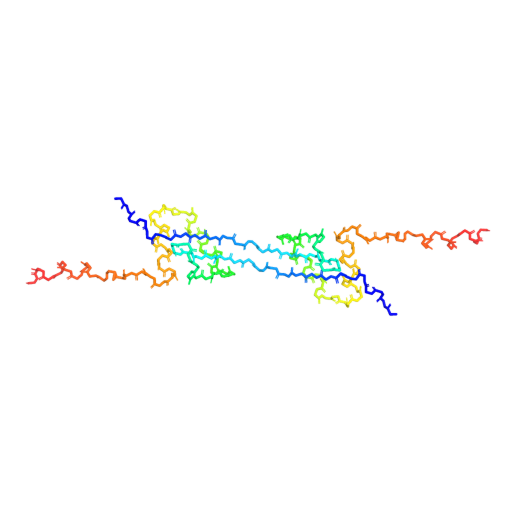 97.44 40 VAL B C 1
ATOM 912 O O . VAL B 1 40 ? 2.666 13.242 13.625 1 97.44 40 VAL B O 1
ATOM 915 N N . SER B 1 41 ? 4 11.5 12.945 1 95.94 41 SER B N 1
ATOM 916 C CA . SER B 1 41 ? 3.754 10.703 14.141 1 95.94 41 SER B CA 1
ATOM 917 C C . SER B 1 41 ? 4.32 11.375 15.383 1 95.94 41 SER B C 1
ATOM 919 O O . SER B 1 41 ? 3.842 11.148 16.5 1 95.94 41 SER B O 1
ATOM 921 N N . ALA B 1 42 ? 5.234 12.227 15.297 1 96.88 42 ALA B N 1
ATOM 922 C CA . ALA B 1 42 ? 5.93 12.867 16.406 1 96.88 42 ALA B CA 1
ATOM 923 C C . ALA B 1 42 ? 5.328 14.234 16.719 1 96.88 42 ALA B C 1
ATOM 925 O O . ALA B 1 42 ? 5.727 14.898 17.672 1 96.88 42 ALA B O 1
ATOM 926 N N . LEU B 1 43 ? 4.359 14.633 15.992 1 96.56 43 LEU B N 1
ATOM 927 C CA . LEU B 1 43 ? 3.875 16 16.062 1 96.56 43 LEU B CA 1
ATOM 928 C C . LEU B 1 43 ? 2.555 16.078 16.828 1 96.56 43 LEU B C 1
ATOM 930 O O . LEU B 1 43 ? 1.795 15.102 16.844 1 96.56 43 LEU B O 1
ATOM 934 N N . SER B 1 44 ? 2.348 17.281 17.422 1 96.25 44 SER B N 1
ATOM 935 C CA . SER B 1 44 ? 1.032 17.594 17.969 1 96.25 44 SER B CA 1
ATOM 936 C C . SER B 1 44 ? -0.002 17.766 16.859 1 96.25 44 SER B C 1
ATOM 938 O O . SER B 1 44 ? 0.353 17.938 15.688 1 96.25 44 SER B O 1
ATOM 940 N N . ASN B 1 45 ? -1.246 17.703 17.25 1 94.94 45 ASN B N 1
ATOM 941 C CA . ASN B 1 45 ? -2.318 17.875 16.266 1 94.94 45 ASN B CA 1
ATOM 942 C C . ASN B 1 45 ? -2.148 19.156 15.461 1 94.94 45 ASN B C 1
ATOM 944 O O . ASN B 1 45 ? -2.322 19.156 14.242 1 94.94 45 ASN B O 1
ATOM 948 N N . HIS B 1 46 ? -1.8 20.203 16.234 1 94.62 46 HIS B N 1
ATOM 949 C CA . HIS B 1 46 ? -1.614 21.5 15.57 1 94.62 46 HIS B CA 1
ATOM 950 C C . HIS B 1 46 ? -0.474 21.438 14.555 1 94.62 46 HIS B C 1
ATOM 952 O O . HIS B 1 46 ? -0.622 21.891 13.422 1 94.62 46 HIS B O 1
ATOM 958 N N . ASP B 1 47 ? 0.591 20.828 14.906 1 95.94 47 ASP B N 1
ATOM 959 C CA . ASP B 1 47 ? 1.771 20.75 14.055 1 95.94 47 ASP B CA 1
ATOM 960 C C . ASP B 1 47 ? 1.548 19.781 12.883 1 95.94 47 ASP B C 1
ATOM 962 O O . ASP B 1 47 ? 2.086 19.984 11.797 1 95.94 47 ASP B O 1
ATOM 966 N N . GLN B 1 48 ? 0.754 18.75 13.078 1 97.69 48 GLN B N 1
ATOM 967 C CA . GLN B 1 48 ? 0.366 17.859 11.992 1 97.69 48 GLN B CA 1
ATOM 968 C C . GLN B 1 48 ? -0.383 18.609 10.898 1 97.69 48 GLN B C 1
ATOM 970 O O . GLN B 1 48 ? -0.109 18.406 9.711 1 97.69 48 GLN B O 1
ATOM 975 N N . GLN B 1 49 ? -1.298 19.438 11.383 1 96.75 49 GLN B N 1
ATOM 976 C CA . GLN B 1 49 ? -2.066 20.25 10.445 1 96.75 49 GLN B CA 1
ATOM 977 C C . GLN B 1 49 ? -1.153 21.156 9.617 1 96.75 49 GLN B C 1
ATOM 979 O O . GLN B 1 49 ? -1.308 21.25 8.398 1 96.75 49 GLN B O 1
ATOM 984 N N . GLN B 1 50 ? -0.143 21.734 10.258 1 95.38 50 GLN B N 1
ATOM 985 C CA . GLN B 1 50 ? 0.79 22.625 9.578 1 95.38 50 GLN B CA 1
ATOM 986 C C . GLN B 1 50 ? 1.683 21.859 8.609 1 95.38 50 GLN B C 1
ATOM 988 O O . GLN B 1 50 ? 1.952 22.344 7.504 1 95.38 50 GLN B O 1
ATOM 993 N N . LEU B 1 51 ? 2.119 20.719 9.016 1 97.06 51 LEU B N 1
ATOM 994 C CA . LEU B 1 51 ? 2.943 19.891 8.141 1 97.06 51 LEU B CA 1
ATOM 995 C C . LEU B 1 51 ? 2.193 19.531 6.859 1 97.06 51 LEU B C 1
ATOM 997 O O . LEU B 1 51 ? 2.736 19.672 5.762 1 97.06 51 LEU B O 1
ATOM 1001 N N . MET B 1 52 ? 1.006 19.156 6.992 1 97.75 52 MET B N 1
ATOM 1002 C CA . MET B 1 52 ? 0.216 18.766 5.832 1 97.75 52 MET B CA 1
ATOM 1003 C C . MET B 1 52 ? -0.076 19.953 4.934 1 97.75 52 MET B C 1
ATOM 1005 O O . MET B 1 52 ? -0.082 19.828 3.707 1 97.75 52 MET B O 1
ATOM 1009 N N . ALA B 1 53 ? -0.28 21.047 5.582 1 97 53 ALA B N 1
ATOM 1010 C CA . ALA B 1 53 ? -0.454 22.266 4.785 1 97 53 ALA B CA 1
ATOM 1011 C C . ALA B 1 53 ? 0.786 22.547 3.943 1 97 53 ALA B C 1
ATOM 1013 O O . ALA B 1 53 ? 0.677 22.891 2.764 1 97 53 ALA B O 1
ATOM 1014 N N . ARG B 1 54 ? 1.917 22.312 4.5 1 95.81 54 ARG B N 1
ATOM 1015 C CA . ARG B 1 54 ? 3.174 22.578 3.805 1 95.81 54 ARG B CA 1
ATOM 1016 C C . ARG B 1 54 ? 3.4 21.562 2.682 1 95.81 54 ARG B C 1
ATOM 1018 O O . ARG B 1 54 ? 3.764 21.953 1.566 1 95.81 54 ARG B O 1
ATOM 1025 N N . VAL B 1 55 ? 3.135 20.328 2.951 1 96.5 55 VAL B N 1
ATOM 1026 C CA . VAL B 1 55 ? 3.383 19.25 2.006 1 96.5 55 VAL B CA 1
ATOM 1027 C C . VAL B 1 55 ? 2.482 19.422 0.784 1 96.5 55 VAL B C 1
ATOM 1029 O O . VAL B 1 55 ? 2.891 19.125 -0.341 1 96.5 55 VAL B O 1
ATOM 1032 N N . THR B 1 56 ? 1.292 19.938 1.016 1 96.31 56 THR B N 1
ATOM 1033 C CA . THR B 1 56 ? 0.324 20.047 -0.07 1 96.31 56 THR B CA 1
ATOM 1034 C C . THR B 1 56 ? 0.422 21.406 -0.747 1 96.31 56 THR B C 1
ATOM 1036 O O . THR B 1 56 ? -0.234 21.656 -1.762 1 96.31 56 THR B O 1
ATOM 1039 N N . GLY B 1 57 ? 1.29 22.234 -0.312 1 93.12 57 GLY B N 1
ATOM 1040 C CA . GLY B 1 57 ? 1.476 23.547 -0.924 1 93.12 57 GLY B CA 1
ATOM 1041 C C . GLY B 1 57 ? 0.434 24.547 -0.491 1 93.12 57 GLY B C 1
ATOM 1042 O O . GLY B 1 57 ? 0.192 25.547 -1.19 1 93.12 57 GLY B O 1
ATOM 1043 N N . ASN B 1 58 ? -0.312 24.234 0.553 1 83.06 58 ASN B N 1
ATOM 1044 C CA . ASN B 1 58 ? -1.336 25.141 1.07 1 83.06 58 ASN B CA 1
ATOM 1045 C C . ASN B 1 58 ? -0.833 25.922 2.275 1 83.06 58 ASN B C 1
ATOM 1047 O O . ASN B 1 58 ? -1.583 26.172 3.221 1 83.06 58 ASN B O 1
ATOM 1051 N N . TYR B 1 59 ? 0.452 25.984 2.301 1 81.38 59 TYR B N 1
ATOM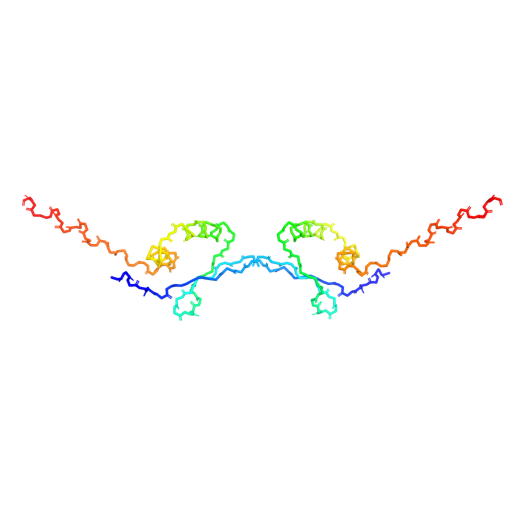 1052 C CA . TYR B 1 59 ? 1.041 26.703 3.424 1 81.38 59 TYR B CA 1
ATOM 1053 C C . TYR B 1 59 ? 1.308 28.156 3.062 1 81.38 59 TYR B C 1
ATOM 1055 O O . TYR B 1 59 ? 1.89 28.438 2.014 1 81.38 59 TYR B O 1
ATOM 1063 N N . LYS B 1 60 ? 0.481 29.156 3.57 1 67.88 60 LYS B N 1
ATOM 1064 C CA . LYS B 1 60 ? 0.734 30.578 3.355 1 67.88 60 LYS B CA 1
ATOM 1065 C C . LYS B 1 60 ? 1.965 31.031 4.133 1 67.88 60 LYS B C 1
ATOM 1067 O O . LYS B 1 60 ? 2.084 30.781 5.332 1 67.88 60 LYS B O 1
ATOM 1072 N N . ARG B 1 61 ? 3.049 31.062 3.484 1 57.59 61 ARG B N 1
ATOM 1073 C CA . ARG B 1 61 ? 4.262 31.594 4.102 1 57.59 61 ARG B CA 1
ATOM 1074 C C . ARG B 1 61 ? 4.012 32.969 4.723 1 57.59 61 ARG B C 1
ATOM 1076 O O . ARG B 1 61 ? 3.424 33.844 4.086 1 57.59 61 ARG B O 1
ATOM 1083 N N . GLY B 1 62 ? 3.361 33.031 5.746 1 43.53 62 GLY B N 1
ATOM 1084 C CA . GLY B 1 62 ? 3.34 34.375 6.367 1 43.53 62 GLY B CA 1
ATOM 1085 C C . GLY B 1 62 ? 4.715 35 6.477 1 43.53 62 GLY B C 1
ATOM 1086 O O . GLY B 1 62 ? 5.531 34.562 7.297 1 43.53 62 GLY B O 1
ATOM 1087 N N . ASN B 1 63 ? 5.266 35.25 5.402 1 44.53 63 ASN B N 1
ATOM 1088 C CA . ASN B 1 63 ? 6.461 36.094 5.441 1 44.53 63 ASN B CA 1
ATOM 1089 C C . ASN B 1 63 ? 6.387 37.125 6.574 1 44.53 63 ASN B C 1
ATOM 1091 O O . ASN B 1 63 ? 7.418 37.625 7.027 1 44.53 63 ASN B O 1
ATOM 1095 N N . GLU B 1 64 ? 5.207 37.781 6.598 1 45.09 64 GLU B N 1
ATOM 1096 C CA . GLU B 1 64 ? 5.293 39.25 6.699 1 45.09 64 GLU B CA 1
ATOM 1097 C C . GLU B 1 64 ? 5.652 39.688 8.117 1 45.09 64 GLU B C 1
ATOM 1099 O O . GLU B 1 64 ? 5.637 40.875 8.43 1 45.09 64 GLU B O 1
ATOM 1104 N N . ARG B 1 65 ? 5.586 38.75 8.953 1 45.12 65 ARG B N 1
ATOM 1105 C CA . ARG B 1 65 ? 5.602 39.438 10.242 1 45.12 65 ARG B CA 1
ATOM 1106 C C . ARG B 1 65 ? 6.992 40 10.555 1 45.12 65 ARG B C 1
ATOM 1108 O O . ARG B 1 65 ? 7.156 40.781 11.477 1 45.12 65 ARG B O 1
ATOM 1115 N N . LEU B 1 66 ? 7.996 39.281 10.117 1 44.47 66 LEU B N 1
ATOM 1116 C CA . LEU B 1 66 ? 9.25 39.719 10.703 1 44.47 66 LEU B CA 1
ATOM 1117 C C . LEU B 1 66 ? 9.656 41.094 10.125 1 44.47 66 LEU B C 1
ATOM 1119 O O . LEU B 1 66 ? 10.695 41.625 10.5 1 44.47 66 LEU B O 1
ATOM 1123 N N . ALA B 1 67 ? 9.055 41.375 8.945 1 46 67 ALA B N 1
ATOM 1124 C CA . ALA B 1 67 ? 9.555 42.625 8.344 1 46 67 ALA B CA 1
ATOM 1125 C C . ALA B 1 67 ? 9.141 43.844 9.172 1 46 67 ALA B C 1
ATOM 1127 O O . ALA B 1 67 ? 9.586 44.969 8.906 1 46 67 ALA B O 1
ATOM 1128 N N . LYS B 1 68 ? 8.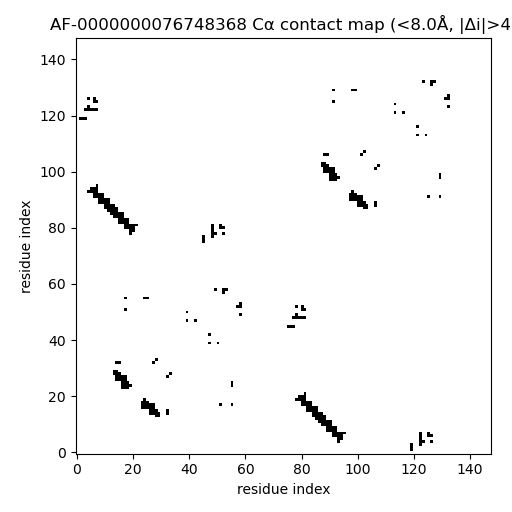078 43.75 9.93 1 45.44 68 LYS B N 1
ATOM 1129 C CA . LYS B 1 68 ? 7.566 45 10.484 1 45.44 68 LYS B CA 1
ATOM 1130 C C . LYS B 1 68 ? 8.531 45.594 11.508 1 45.44 68 LYS B C 1
ATOM 1132 O O . LYS B 1 68 ? 8.477 46.781 11.812 1 45.44 68 LYS B O 1
ATOM 1137 N N . LYS B 1 69 ? 9.141 44.844 12.32 1 43.84 69 LYS B N 1
ATOM 1138 C CA . LYS B 1 69 ? 9.586 45.469 13.555 1 43.84 69 LYS B CA 1
ATOM 1139 C C . LYS B 1 69 ? 10.867 46.281 13.328 1 43.84 69 LYS B C 1
ATOM 1141 O O . LYS B 1 69 ? 11.398 46.875 14.258 1 43.84 69 LYS B O 1
ATOM 1146 N N . HIS B 1 70 ? 11.594 45.875 12.227 1 48.22 70 HIS B N 1
ATOM 1147 C CA . HIS B 1 70 ? 12.914 46.5 12.219 1 48.22 70 HIS B CA 1
ATOM 1148 C C . HIS B 1 70 ? 12.836 47.969 11.812 1 48.22 70 HIS B C 1
ATOM 1150 O O . HIS B 1 70 ? 13.867 48.625 11.656 1 48.22 70 HIS B O 1
ATOM 1156 N N . ARG B 1 71 ? 11.609 48.469 11.148 1 43.41 71 ARG B N 1
ATOM 1157 C CA . ARG B 1 71 ? 11.688 49.812 10.609 1 43.41 71 ARG B CA 1
ATOM 1158 C C . ARG B 1 71 ? 11.828 50.844 11.734 1 43.41 71 ARG B C 1
ATOM 1160 O O . ARG B 1 71 ? 12.023 52.031 11.469 1 43.41 71 ARG B O 1
ATOM 1167 N N . LYS B 1 72 ? 11.25 50.5 12.859 1 41.41 72 LYS B N 1
ATOM 1168 C CA . LYS B 1 72 ? 10.992 51.688 13.664 1 41.41 72 LYS B CA 1
ATOM 1169 C C . LYS B 1 72 ? 12.305 52.312 14.141 1 41.41 72 LYS B C 1
ATOM 1171 O O . LYS B 1 72 ? 12.32 53.469 14.57 1 41.41 72 LYS B O 1
ATOM 1176 N N . TYR B 1 73 ? 13.273 51.5 14.586 1 46.47 73 TYR B N 1
ATOM 1177 C CA . TYR B 1 73 ? 14.188 52.156 15.5 1 46.47 73 TYR B CA 1
ATOM 1178 C C . TYR B 1 73 ? 15.195 53 14.727 1 46.47 73 TYR B C 1
ATOM 1180 O O . TYR B 1 73 ? 16.031 53.688 15.328 1 46.47 73 TYR B O 1
ATOM 1188 N N . ARG B 1 74 ? 15.055 52.969 13.391 1 36.91 74 ARG B N 1
ATOM 1189 C CA . ARG B 1 74 ? 16.047 53.969 12.953 1 36.91 74 ARG B CA 1
ATOM 1190 C C . ARG B 1 74 ? 15.609 55.375 13.297 1 36.91 74 ARG B C 1
ATOM 1192 O O . ARG B 1 74 ? 14.43 55.719 13.195 1 36.91 74 ARG B O 1
#

pLDDT: mean 84.39, std 21.07, range [36.16, 98.56]

Solvent-accessible surface area (backbone atoms only — not comparable to full-atom values): 8819 Å² total; per-residue (Å²): 127,75,77,80,77,45,56,50,71,46,82,41,73,44,36,30,36,33,23,47,76,88,36,79,76,42,79,30,46,65,70,58,27,53,51,46,53,62,52,46,71,74,43,52,73,60,52,33,36,51,50,51,25,47,77,66,68,67,48,78,74,74,66,63,67,74,65,60,71,68,65,69,78,111,126,75,76,81,75,44,55,50,72,47,81,42,73,44,36,30,36,32,21,48,77,87,36,81,75,40,78,30,46,67,68,58,26,51,51,46,54,62,52,45,72,74,42,52,73,63,52,34,35,52,50,50,24,48,77,66,67,65,49,78,76,74,66,64,69,73,67,60,71,71,65,64,80,110